Protein AF-A0A2E3HY49-F1 (afdb_monomer)

Secondary structure (DSSP, 8-state):
-HHHHHTT-SEEEEETTHHHHHHHHHT--S-HHHHHHHHHHHHT-SEEEEEETTTEEEEE-SS-EEEEE------PPPTTSGGGSTT--

Nearest PDB structures (foldseek):
  2qhp-assembly1_A  TM=9.143E-01  e=1.177E-05  Bacteroides thetaiotaomicron VPI-5482
  1vm7-assembly1_B  TM=8.339E-01  e=4.960E-03  Thermotoga maritima MSB8
  6a8c-assembly1_B  TM=6.503E-01  e=1.639E-02  Leishmania donovani BPK282A1
  4xck-assembly1_A  TM=7.625E-01  e=7.550E-02  Vibrio cholerae O395
  3ry7-assembly1_A-2  TM=6.335E-01  e=3.637E-02  Staphylococcus aureus subsp. aureus COL

Mean predicted aligned error: 8.76 Å

Foldseek 3Di:
DVVVVLLPEQEEEDEPVVQVVVCVVVVHDDDSVRSVLCSCVVNVHQWYWYDHPQFWIWIDGPPDIDIGGHDDDDDPDPPVPVPPPPPPD

Radius of gyration: 19.31 Å; Cα contacts (8 Å, |Δi|>4): 98; chains: 1; bounding box: 55×26×47 Å

pLDDT: mean 86.76, std 14.9, range [43.78, 97.81]

Sequence (89 aa):
MIQKSLKFANVLKLSDEELPVLALVFKLSGSNMTIIKILIKQYDLHLIALTQGKQDAILISNNQVSECQGVQVEVGLPAQEIHSQKQRL

Structure (mmCIF, N/CA/C/O backbone):
data_AF-A0A2E3HY49-F1
#
_entry.id   AF-A0A2E3HY49-F1
#
loop_
_atom_site.group_PDB
_atom_site.id
_atom_site.type_symbol
_atom_site.label_atom_id
_atom_site.label_alt_id
_atom_site.label_comp_id
_atom_site.label_asym_id
_atom_site.label_entity_id
_atom_site.label_seq_id
_atom_site.pdbx_PDB_ins_code
_atom_site.Cartn_x
_atom_site.Cartn_y
_atom_site.Cartn_z
_atom_site.occupancy
_atom_site.B_iso_or_equiv
_atom_site.auth_seq_id
_atom_site.auth_comp_id
_atom_site.auth_asym_id
_atom_site.auth_atom_id
_atom_site.pdbx_PDB_model_num
ATOM 1 N N . MET A 1 1 ? -9.388 13.146 -10.929 1.00 71.12 1 MET A N 1
ATOM 2 C CA . MET A 1 1 ? -8.384 13.111 -9.842 1.00 71.12 1 MET A CA 1
ATOM 3 C C . MET A 1 1 ? -8.348 11.723 -9.218 1.00 71.12 1 MET A C 1
ATOM 5 O O . MET A 1 1 ? -9.325 10.994 -9.368 1.00 71.12 1 MET A O 1
ATOM 9 N N . ILE A 1 2 ? -7.238 11.363 -8.565 1.00 89.56 2 ILE A N 1
ATOM 10 C CA . ILE A 1 2 ? -6.875 10.001 -8.119 1.00 89.56 2 ILE A CA 1
ATOM 11 C C . ILE A 1 2 ?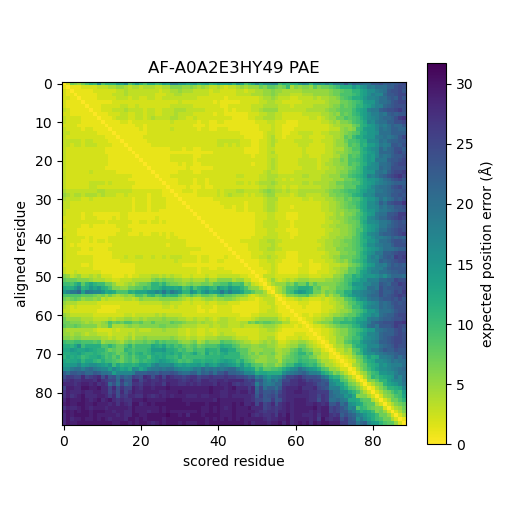 -7.998 9.226 -7.409 1.00 89.56 2 ILE A C 1
ATOM 13 O O . ILE A 1 2 ? -8.173 8.042 -7.665 1.00 89.56 2 ILE A O 1
ATOM 17 N N . GLN A 1 3 ? -8.846 9.900 -6.623 1.00 93.12 3 GLN A N 1
ATOM 18 C CA . GLN A 1 3 ? -10.013 9.290 -5.971 1.00 93.12 3 GLN A CA 1
ATOM 19 C C . GLN A 1 3 ? -10.955 8.583 -6.947 1.00 93.12 3 GLN A C 1
ATOM 21 O O . GLN A 1 3 ? -11.496 7.533 -6.624 1.00 93.12 3 GLN A O 1
ATOM 26 N N . LYS A 1 4 ? -11.189 9.172 -8.127 1.00 94.44 4 LYS A N 1
ATOM 27 C CA . LYS A 1 4 ? -12.073 8.582 -9.135 1.00 94.44 4 LYS A CA 1
ATOM 28 C C . LYS A 1 4 ? -11.446 7.319 -9.711 1.00 94.44 4 LYS A C 1
ATOM 30 O O . LYS A 1 4 ? -12.153 6.339 -9.864 1.00 94.44 4 LYS A O 1
ATOM 35 N N . SER A 1 5 ? -10.141 7.338 -9.976 1.00 94.75 5 SER A N 1
ATOM 36 C CA . SER A 1 5 ? -9.417 6.163 -10.463 1.00 94.75 5 SER A CA 1
ATOM 37 C C . SER A 1 5 ? -9.430 5.034 -9.433 1.00 94.75 5 SER A C 1
ATOM 39 O O . SER A 1 5 ? -9.733 3.904 -9.789 1.00 94.75 5 SER A O 1
ATOM 41 N N . LEU A 1 6 ? -9.200 5.345 -8.152 1.00 95.75 6 LEU A N 1
ATOM 42 C CA . LEU A 1 6 ? -9.205 4.348 -7.077 1.00 95.75 6 LEU A CA 1
ATOM 43 C C . LEU A 1 6 ? -10.566 3.669 -6.889 1.00 95.75 6 LEU A C 1
ATOM 45 O O . LEU A 1 6 ? -10.597 2.488 -6.585 1.00 95.75 6 LEU A O 1
ATOM 49 N N . LYS A 1 7 ? -11.683 4.368 -7.132 1.00 95.44 7 LYS A N 1
ATOM 50 C CA . LYS A 1 7 ? -13.031 3.767 -7.077 1.00 95.44 7 LYS A CA 1
ATOM 51 C C . LYS A 1 7 ? -13.284 2.688 -8.135 1.00 95.44 7 LYS A C 1
ATOM 53 O O . LYS A 1 7 ? -14.236 1.933 -7.986 1.00 95.44 7 LYS A O 1
ATOM 58 N N . PHE A 1 8 ? -12.510 2.669 -9.218 1.00 96.06 8 PHE A N 1
ATOM 59 C CA . PHE A 1 8 ? -12.643 1.684 -10.297 1.00 96.06 8 PHE A CA 1
ATOM 60 C C . PHE A 1 8 ? -11.456 0.720 -10.359 1.00 96.06 8 PHE A C 1
ATOM 62 O O . PHE A 1 8 ? -11.425 -0.151 -11.223 1.00 96.06 8 PHE A O 1
ATOM 69 N N . ALA A 1 9 ? -10.459 0.897 -9.494 1.00 97.19 9 ALA A N 1
ATOM 70 C CA . ALA A 1 9 ? -9.288 0.044 -9.463 1.00 97.19 9 ALA A CA 1
ATOM 71 C C . ALA A 1 9 ? -9.565 -1.190 -8.601 1.00 97.19 9 ALA A C 1
ATOM 73 O O . ALA A 1 9 ? -10.215 -1.100 -7.570 1.00 97.19 9 ALA A O 1
ATOM 74 N N . ASN A 1 10 ? -9.002 -2.330 -8.992 1.00 97.44 10 ASN A N 1
ATOM 75 C CA . ASN A 1 10 ? -8.929 -3.521 -8.140 1.00 97.44 10 ASN A CA 1
ATOM 76 C C . ASN A 1 10 ? -7.543 -3.663 -7.499 1.00 97.44 10 ASN A C 1
ATOM 78 O O . ASN A 1 10 ? -7.385 -4.356 -6.498 1.00 97.44 1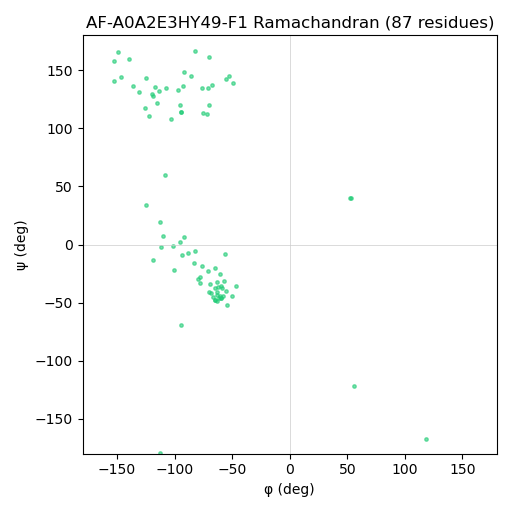0 ASN A O 1
ATOM 82 N N . VAL A 1 11 ? -6.527 -3.034 -8.096 1.00 97.12 11 VAL A N 1
ATOM 83 C CA . VAL A 1 11 ? -5.129 -3.110 -7.670 1.00 97.12 11 VAL A CA 1
ATOM 84 C C . VAL A 1 11 ? -4.523 -1.714 -7.699 1.00 97.12 11 VAL A C 1
ATOM 86 O O . VAL A 1 11 ? -4.710 -0.978 -8.669 1.00 97.12 11 VAL A O 1
ATOM 89 N N . LEU A 1 12 ? -3.767 -1.362 -6.660 1.00 97.25 12 LEU A N 1
ATOM 90 C CA . LEU A 1 12 ? -2.974 -0.135 -6.608 1.00 97.25 12 LEU A CA 1
ATOM 91 C C . LEU A 1 12 ? -1.492 -0.484 -6.452 1.00 97.25 12 LEU A C 1
ATOM 93 O O . LEU A 1 12 ? -1.113 -1.206 -5.538 1.00 97.25 12 LEU A O 1
ATOM 97 N N . LYS A 1 13 ? -0.641 0.060 -7.319 1.00 96.12 13 LYS A N 1
ATOM 98 C CA . LYS A 1 13 ? 0.814 0.040 -7.144 1.00 96.12 13 LYS A CA 1
ATOM 99 C C . LYS A 1 13 ? 1.272 1.442 -6.770 1.00 96.12 13 LYS A C 1
ATOM 101 O O . LYS A 1 13 ? 0.833 2.396 -7.408 1.00 96.12 13 LYS A O 1
ATOM 106 N N . LEU A 1 14 ? 2.144 1.541 -5.777 1.00 95.94 14 LEU A N 1
ATOM 107 C CA . LEU A 1 14 ? 2.757 2.797 -5.363 1.00 95.94 14 LEU A CA 1
ATOM 108 C C . LEU A 1 14 ? 4.126 2.568 -4.722 1.00 95.94 14 LEU A C 1
ATOM 110 O O . LEU A 1 14 ? 4.404 1.474 -4.223 1.00 95.94 14 LEU A O 1
ATOM 114 N N . SER A 1 15 ? 4.963 3.597 -4.711 1.00 95.69 15 SER A N 1
ATOM 115 C CA . SER A 1 15 ? 6.213 3.593 -3.955 1.00 95.69 15 SER A CA 1
ATOM 116 C C . SER A 1 15 ? 6.020 3.952 -2.478 1.00 95.69 15 SER A C 1
ATOM 118 O O . SER A 1 15 ? 4.979 4.460 -2.047 1.00 95.69 15 SER A O 1
ATOM 120 N N . ASP A 1 16 ? 7.056 3.693 -1.692 1.00 93.31 16 ASP A N 1
ATOM 121 C CA . ASP A 1 16 ? 7.229 4.184 -0.326 1.00 93.31 16 ASP A CA 1
ATOM 122 C C . ASP A 1 16 ? 7.269 5.719 -0.231 1.00 93.31 16 ASP A C 1
ATOM 124 O O . ASP A 1 16 ? 6.859 6.272 0.787 1.00 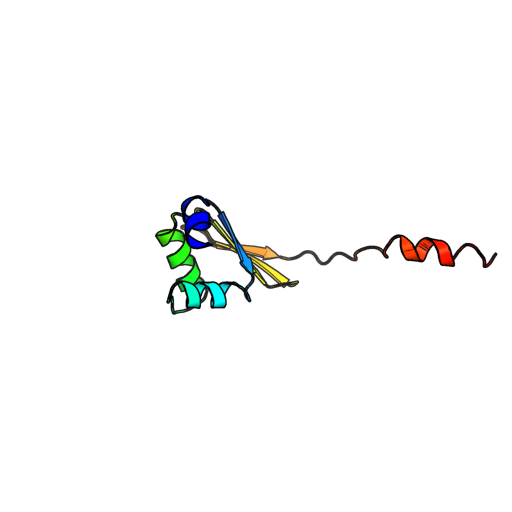93.31 16 ASP A O 1
ATOM 128 N N . GLU A 1 17 ? 7.662 6.411 -1.300 1.00 94.69 17 GLU A N 1
ATOM 129 C CA . GLU A 1 17 ? 7.606 7.876 -1.412 1.00 94.69 17 GLU A CA 1
ATOM 130 C C . GLU A 1 17 ? 6.187 8.398 -1.724 1.00 94.69 17 GLU A C 1
ATOM 132 O O . GLU A 1 17 ? 5.790 9.467 -1.257 1.00 94.69 17 GLU A O 1
ATOM 137 N N . GLU A 1 18 ? 5.387 7.642 -2.483 1.00 95.94 18 GLU A N 1
ATOM 138 C CA . GLU A 1 18 ? 4.014 8.016 -2.861 1.00 95.94 18 GLU A CA 1
ATOM 139 C C . GLU A 1 18 ? 2.994 7.761 -1.738 1.00 95.94 18 GLU A C 1
ATOM 141 O O . GLU A 1 18 ? 1.990 8.474 -1.624 1.00 95.94 18 GLU A O 1
ATOM 146 N N . LEU A 1 19 ? 3.235 6.763 -0.883 1.00 96.25 19 LEU A N 1
ATOM 147 C CA . LEU A 1 19 ? 2.332 6.404 0.214 1.00 96.25 19 LEU A CA 1
ATOM 148 C C . LEU A 1 19 ? 2.095 7.564 1.212 1.00 96.25 19 LEU A C 1
ATOM 150 O O . LEU A 1 19 ? 0.927 7.831 1.515 1.00 96.25 19 LEU A O 1
ATOM 154 N N . PRO A 1 20 ? 3.118 8.308 1.685 1.00 96.00 20 PRO A N 1
ATOM 155 C CA . PRO A 1 20 ? 2.924 9.503 2.509 1.00 96.00 20 PRO A CA 1
ATOM 156 C C . PRO A 1 20 ? 2.098 10.599 1.825 1.00 96.00 20 PRO A C 1
ATOM 158 O O . PRO A 1 20 ? 1.293 11.267 2.477 1.00 96.00 20 PRO A O 1
ATOM 161 N N . VAL A 1 21 ? 2.245 10.770 0.507 1.00 95.94 21 VAL A N 1
ATOM 162 C CA . VAL A 1 21 ? 1.468 11.756 -0.261 1.00 95.94 21 VAL A CA 1
ATOM 163 C C . VAL A 1 21 ? -0.009 11.365 -0.284 1.00 95.94 21 VAL A C 1
ATOM 165 O O . VAL A 1 21 ? -0.878 12.198 -0.019 1.00 95.94 21 VAL A O 1
ATOM 168 N N . LEU A 1 22 ? -0.314 10.088 -0.531 1.00 95.19 22 LEU A N 1
ATOM 169 C CA . LEU A 1 22 ? -1.684 9.569 -0.465 1.00 95.19 22 LEU A CA 1
ATOM 170 C C . LEU A 1 22 ? -2.264 9.684 0.947 1.00 95.19 22 LEU A C 1
ATOM 172 O O . LEU A 1 22 ? -3.421 10.081 1.095 1.00 95.19 22 LEU A O 1
ATOM 176 N N . ALA A 1 23 ? -1.467 9.404 1.979 1.00 97.00 23 ALA A N 1
ATOM 177 C CA . ALA A 1 23 ? -1.886 9.566 3.366 1.00 97.00 23 ALA A CA 1
ATOM 178 C C . ALA A 1 23 ? -2.310 11.013 3.655 1.00 97.00 23 ALA A C 1
ATOM 180 O O . ALA A 1 23 ? -3.385 11.233 4.211 1.00 97.00 23 ALA A O 1
ATOM 181 N N . LEU A 1 24 ?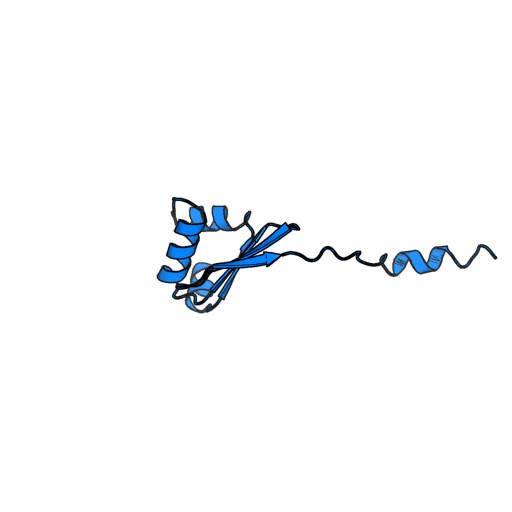 -1.538 12.001 3.190 1.00 96.38 24 LEU A N 1
ATOM 182 C CA . LEU A 1 24 ? -1.888 13.415 3.315 1.00 96.38 24 LEU A CA 1
ATOM 183 C C . LEU A 1 24 ? -3.178 13.762 2.553 1.00 96.38 24 LEU A C 1
ATOM 185 O O . LEU A 1 24 ? -4.080 14.380 3.120 1.00 96.38 24 LEU A O 1
ATOM 189 N N . VAL A 1 25 ? -3.293 13.339 1.289 1.00 94.56 25 VAL A N 1
ATOM 190 C CA . VAL A 1 25 ? -4.467 13.609 0.434 1.00 94.56 25 VAL A CA 1
ATOM 191 C C . VAL A 1 25 ? -5.753 13.054 1.050 1.00 94.56 25 VAL A C 1
ATOM 193 O O . VAL A 1 25 ? -6.807 13.687 0.967 1.00 94.56 25 VAL A O 1
ATOM 196 N N . PHE A 1 26 ? -5.669 11.889 1.690 1.00 95.38 26 PHE A N 1
ATOM 197 C CA . PHE A 1 26 ? -6.804 11.221 2.324 1.00 95.38 26 PHE A CA 1
ATOM 198 C C . PHE A 1 26 ? -6.946 11.499 3.818 1.00 95.38 26 PHE A C 1
ATOM 200 O O . PHE A 1 26 ? -7.881 10.989 4.432 1.00 95.38 26 PHE A O 1
ATOM 207 N N . LYS A 1 27 ? -6.071 12.334 4.393 1.00 96.75 27 LYS A N 1
ATOM 208 C CA . LYS A 1 27 ? -6.024 12.639 5.831 1.00 96.75 27 LYS A CA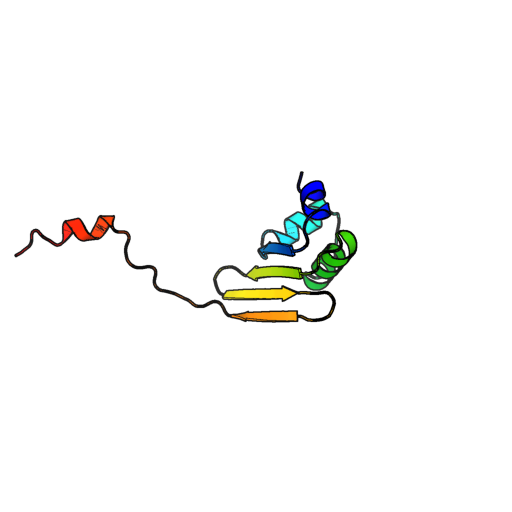 1
ATOM 209 C C . LYS A 1 27 ? -5.941 11.372 6.697 1.00 96.75 27 LYS A C 1
ATOM 211 O O . LYS A 1 27 ? -6.590 11.276 7.735 1.00 96.75 27 LYS A O 1
ATOM 216 N N . LEU A 1 28 ? -5.156 10.395 6.248 1.00 97.12 28 LEU A N 1
ATOM 217 C CA . LEU A 1 28 ? -4.893 9.142 6.949 1.00 97.12 28 LEU A CA 1
ATOM 218 C C . LEU A 1 28 ? -3.649 9.275 7.827 1.00 97.12 28 LEU A C 1
ATOM 220 O O . LEU A 1 28 ? -2.707 9.992 7.493 1.00 97.12 28 LEU A O 1
ATOM 224 N N . SER A 1 29 ? -3.635 8.552 8.941 1.00 95.31 29 SER A N 1
ATOM 225 C CA . SER A 1 29 ? -2.521 8.524 9.886 1.00 95.31 29 SER A CA 1
ATOM 226 C C . SER A 1 29 ? -2.270 7.106 10.401 1.00 95.31 29 SER A C 1
ATOM 228 O O . SER A 1 29 ? -3.137 6.232 10.327 1.00 95.31 29 SER A O 1
ATOM 230 N N . GLY A 1 30 ? -1.060 6.874 10.911 1.00 96.56 30 GLY A N 1
ATOM 231 C CA . GLY A 1 30 ? -0.613 5.577 11.416 1.00 96.56 30 GLY A CA 1
ATOM 232 C C . GLY A 1 30 ? 0.579 5.025 10.638 1.00 96.56 30 GLY A C 1
ATOM 233 O O . GLY A 1 30 ? 1.226 5.740 9.879 1.00 96.56 30 GLY A O 1
ATOM 234 N N . SER A 1 31 ? 0.881 3.742 10.849 1.00 95.94 31 SER A N 1
ATOM 235 C CA . SER A 1 31 ? 1.949 3.053 10.118 1.00 95.94 31 SER A CA 1
ATOM 236 C C . SER A 1 31 ? 1.571 2.826 8.651 1.00 95.94 31 SER A C 1
ATOM 238 O O . SER A 1 31 ? 0.387 2.798 8.303 1.00 95.94 31 SER A O 1
ATOM 240 N N . ASN A 1 32 ? 2.567 2.570 7.798 1.00 94.44 32 ASN A N 1
ATOM 241 C CA . ASN A 1 32 ? 2.353 2.233 6.385 1.00 94.44 32 ASN A CA 1
ATOM 242 C C . ASN A 1 32 ? 1.325 1.107 6.214 1.00 94.44 32 ASN A C 1
ATOM 244 O O . ASN A 1 32 ? 0.405 1.213 5.408 1.00 94.44 32 ASN A O 1
ATOM 248 N N . MET A 1 33 ? 1.426 0.059 7.036 1.00 94.38 33 MET A N 1
ATOM 249 C CA . MET A 1 33 ? 0.495 -1.067 7.005 1.00 94.38 33 MET A CA 1
ATOM 250 C C . MET A 1 33 ? -0.933 -0.663 7.395 1.00 94.38 33 MET A C 1
ATOM 252 O O . MET A 1 33 ? -1.896 -1.155 6.809 1.00 94.38 33 MET A O 1
ATOM 256 N N . THR A 1 34 ? -1.089 0.248 8.360 1.00 96.44 34 THR A N 1
ATOM 257 C CA . THR A 1 34 ? -2.402 0.792 8.732 1.00 96.44 34 THR A CA 1
ATOM 258 C C . THR A 1 34 ? -3.009 1.583 7.580 1.00 96.44 34 THR A C 1
ATOM 260 O O . THR A 1 34 ? -4.157 1.338 7.215 1.00 96.44 34 THR A O 1
ATOM 263 N N . ILE A 1 35 ? -2.236 2.477 6.961 1.00 97.56 35 ILE A N 1
ATOM 264 C CA . ILE A 1 35 ? -2.694 3.299 5.833 1.00 97.56 35 ILE A CA 1
ATOM 265 C C . ILE A 1 35 ? -3.098 2.409 4.651 1.00 97.56 35 ILE A C 1
ATOM 267 O O . ILE A 1 35 ? -4.185 2.572 4.103 1.00 97.56 35 ILE A O 1
ATOM 271 N N . ILE A 1 36 ? -2.278 1.414 4.306 1.00 97.06 36 ILE A N 1
ATOM 272 C CA . ILE A 1 36 ? -2.558 0.454 3.228 1.00 97.06 36 ILE A CA 1
ATOM 273 C C . ILE A 1 36 ? -3.847 -0.324 3.497 1.00 97.06 36 ILE A C 1
ATOM 275 O O . ILE A 1 36 ? -4.697 -0.421 2.614 1.00 97.06 36 ILE A O 1
ATOM 279 N N . LYS A 1 37 ? -4.045 -0.826 4.723 1.00 95.94 37 LYS A N 1
ATOM 280 C CA . LYS A 1 37 ? -5.282 -1.528 5.100 1.00 95.94 37 LYS A CA 1
ATOM 281 C C . LYS A 1 37 ? -6.514 -0.628 5.016 1.00 95.94 37 LYS A C 1
ATOM 283 O O . LYS A 1 37 ? -7.579 -1.105 4.628 1.00 95.94 37 LYS A O 1
ATOM 288 N N . ILE A 1 38 ? -6.386 0.654 5.364 1.00 97.00 38 ILE A N 1
ATOM 289 C CA . ILE A 1 38 ? -7.475 1.623 5.201 1.00 97.00 38 ILE A CA 1
ATOM 290 C C . ILE A 1 38 ? -7.785 1.822 3.717 1.00 97.00 38 ILE A C 1
ATO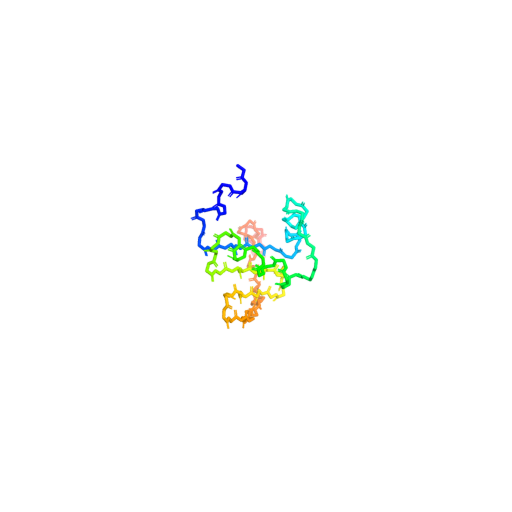M 292 O O . ILE A 1 38 ? -8.948 1.730 3.340 1.00 97.00 38 ILE A O 1
ATOM 296 N N . LEU A 1 39 ? -6.773 2.030 2.870 1.00 96.88 39 LEU A N 1
ATOM 297 C CA . LEU A 1 39 ? -6.958 2.216 1.426 1.00 96.88 39 LEU A CA 1
ATOM 298 C C . LEU A 1 39 ? -7.610 0.996 0.765 1.00 96.88 39 LEU A C 1
ATOM 300 O O . LEU A 1 39 ? -8.551 1.167 -0.008 1.00 96.88 39 LEU A O 1
ATOM 304 N N . ILE A 1 40 ? -7.158 -0.212 1.117 1.00 97.06 40 ILE A N 1
ATOM 305 C CA . ILE A 1 40 ? -7.747 -1.479 0.664 1.00 97.06 40 ILE A CA 1
ATOM 306 C C . ILE A 1 40 ? -9.241 -1.522 0.977 1.00 97.06 40 ILE A C 1
ATOM 308 O O . ILE A 1 40 ? -10.051 -1.730 0.081 1.00 97.06 40 ILE A O 1
ATOM 312 N N . LYS A 1 41 ? -9.619 -1.255 2.230 1.00 96.44 41 LYS A N 1
ATOM 313 C CA . LYS A 1 41 ? -11.026 -1.297 2.646 1.00 96.44 41 LYS A CA 1
ATOM 314 C C . LYS A 1 41 ? -11.860 -0.162 2.057 1.00 96.44 41 LYS A C 1
ATOM 316 O O . LYS A 1 41 ? -13.003 -0.379 1.680 1.00 96.44 41 LYS A O 1
ATOM 321 N N . GLN A 1 42 ? -11.315 1.050 2.004 1.00 95.81 42 GLN A N 1
ATOM 322 C CA . GLN A 1 42 ? -12.041 2.246 1.576 1.00 95.81 42 GLN A CA 1
ATOM 323 C C . GLN A 1 42 ? -12.376 2.225 0.082 1.00 95.81 42 GLN A C 1
ATOM 325 O O . GLN A 1 42 ? -13.411 2.759 -0.317 1.00 95.81 42 GLN A O 1
ATOM 330 N N . TYR A 1 43 ? -11.495 1.648 -0.733 1.00 96.50 43 TYR A N 1
ATOM 331 C CA . TYR A 1 43 ? -11.639 1.598 -2.188 1.00 96.50 43 TYR A CA 1
ATOM 332 C C . TYR A 1 43 ? -11.941 0.198 -2.724 1.00 96.50 43 TYR A C 1
ATOM 334 O O . TYR A 1 43 ? -11.952 0.025 -3.935 1.00 96.50 43 TYR A O 1
ATOM 342 N N . ASP A 1 44 ? -12.195 -0.769 -1.838 1.00 96.81 44 ASP A N 1
ATOM 343 C CA . ASP A 1 44 ? -12.432 -2.175 -2.186 1.00 96.81 44 ASP A CA 1
ATOM 344 C C . ASP A 1 44 ? -11.324 -2.762 -3.085 1.00 96.81 44 ASP A C 1
ATOM 346 O O . ASP A 1 44 ? -11.560 -3.494 -4.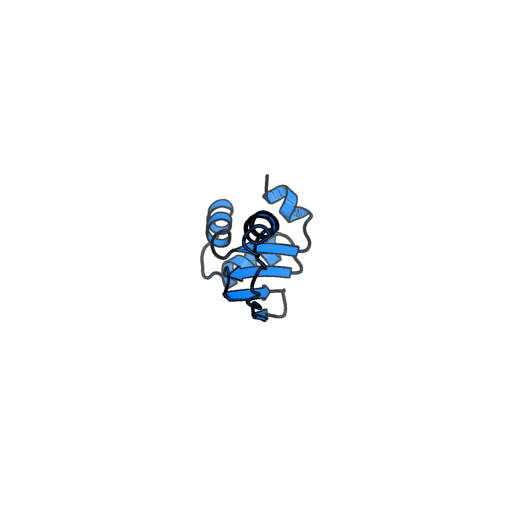045 1.00 96.81 44 ASP A O 1
ATOM 350 N N . LEU A 1 45 ? -10.070 -2.399 -2.793 1.00 97.69 45 LEU A N 1
ATOM 351 C CA . LEU A 1 45 ? -8.922 -2.902 -3.542 1.00 97.69 45 LEU A CA 1
ATOM 352 C C . LEU A 1 45 ? -8.644 -4.340 -3.115 1.00 97.69 45 LEU A C 1
ATOM 354 O O . LEU A 1 45 ? -8.564 -4.657 -1.932 1.00 97.69 45 LEU A O 1
ATOM 358 N N . HIS A 1 46 ? -8.405 -5.216 -4.077 1.00 97.38 46 HIS A N 1
ATOM 359 C CA . HIS A 1 46 ? -8.024 -6.596 -3.803 1.00 97.38 46 HIS A CA 1
ATOM 360 C C . HIS A 1 46 ? -6.545 -6.705 -3.407 1.00 97.38 46 HIS A C 1
ATOM 362 O O . HIS A 1 46 ? -6.162 -7.624 -2.679 1.00 97.38 46 HIS A O 1
ATOM 368 N N . LEU A 1 47 ? -5.710 -5.779 -3.894 1.00 97.50 47 LEU A N 1
ATOM 369 C CA . LEU A 1 47 ? -4.263 -5.822 -3.718 1.00 97.50 47 LEU A CA 1
ATOM 370 C C . LEU A 1 47 ? -3.633 -4.424 -3.756 1.00 97.50 47 LEU A C 1
ATOM 372 O O . LEU A 1 47 ? -3.978 -3.594 -4.600 1.00 97.50 47 LEU A O 1
ATOM 376 N N . ILE A 1 48 ? -2.641 -4.204 -2.898 1.00 97.81 48 ILE A N 1
ATOM 377 C CA . ILE A 1 48 ? -1.700 -3.091 -3.003 1.00 97.81 48 ILE A CA 1
ATOM 378 C C . ILE A 1 48 ? -0.275 -3.630 -3.153 1.00 97.81 48 ILE A C 1
ATOM 380 O O . ILE A 1 48 ? 0.158 -4.461 -2.360 1.00 97.81 48 ILE A O 1
ATOM 384 N N . ALA A 1 49 ? 0.451 -3.143 -4.158 1.00 96.44 49 ALA A N 1
ATOM 385 C CA . ALA A 1 49 ? 1.873 -3.401 -4.355 1.00 96.44 49 ALA A CA 1
ATOM 386 C C . ALA A 1 49 ? 2.687 -2.171 -3.929 1.00 96.44 49 ALA A C 1
ATOM 388 O O . ALA A 1 49 ? 2.673 -1.153 -4.622 1.00 96.44 49 ALA A O 1
ATOM 389 N N . LEU A 1 50 ? 3.384 -2.271 -2.798 1.00 95.94 50 LEU A N 1
ATOM 390 C CA . LEU A 1 50 ? 4.268 -1.232 -2.275 1.00 95.94 50 LEU A CA 1
ATOM 391 C C . LEU A 1 50 ? 5.706 -1.498 -2.728 1.00 95.94 50 LEU A C 1
ATOM 393 O O . LEU A 1 50 ? 6.300 -2.482 -2.300 1.00 95.94 50 LEU A O 1
ATOM 397 N N . THR A 1 51 ? 6.278 -0.639 -3.567 1.00 93.44 51 THR A N 1
ATOM 398 C CA . THR A 1 51 ? 7.674 -0.773 -4.020 1.00 93.44 51 THR A CA 1
ATOM 399 C C . THR A 1 51 ? 8.615 0.102 -3.199 1.00 93.44 51 THR A C 1
ATOM 401 O O . THR A 1 51 ? 8.348 1.287 -3.038 1.00 93.44 51 THR A O 1
ATOM 404 N N . GLN A 1 52 ? 9.737 -0.457 -2.752 1.00 89.12 52 GLN A N 1
ATOM 405 C CA . GLN A 1 52 ? 10.789 0.212 -1.977 1.00 89.12 52 GLN A CA 1
ATOM 406 C C . GLN A 1 52 ? 12.031 0.414 -2.863 1.00 89.12 52 GLN A C 1
ATOM 408 O O . GLN A 1 52 ? 13.107 -0.147 -2.641 1.00 89.12 52 GLN A O 1
ATOM 413 N N . GLY A 1 53 ? 11.846 1.147 -3.963 1.00 81.19 53 GLY A N 1
ATOM 414 C CA . GLY A 1 53 ? 12.902 1.445 -4.931 1.00 81.19 53 GLY A CA 1
ATOM 415 C C . GLY A 1 53 ? 13.603 0.205 -5.506 1.00 81.19 53 GLY A C 1
ATOM 416 O O . GLY A 1 53 ? 12.978 -0.641 -6.143 1.00 81.19 53 GLY A O 1
ATOM 417 N N . LYS A 1 54 ? 14.930 0.136 -5.328 1.00 72.44 54 LYS A N 1
ATOM 418 C CA . LYS A 1 54 ? 15.801 -0.933 -5.864 1.00 72.44 54 LYS A CA 1
ATOM 419 C C . LYS A 1 54 ? 15.826 -2.206 -5.013 1.00 72.44 54 LYS A C 1
ATOM 421 O O . LYS A 1 54 ? 16.516 -3.148 -5.392 1.00 72.44 54 LYS A O 1
ATOM 426 N N . GLN A 1 55 ? 15.185 -2.189 -3.849 1.00 70.88 55 GLN A N 1
ATOM 427 C CA . GLN A 1 55 ? 15.355 -3.228 -2.842 1.00 70.88 55 GLN A CA 1
ATOM 428 C C . GLN A 1 55 ? 14.265 -4.280 -2.999 1.00 70.88 55 GLN A C 1
ATOM 430 O O . GLN A 1 55 ? 14.554 -5.365 -3.492 1.00 70.88 55 GLN A O 1
ATOM 435 N N . ASP A 1 56 ? 13.012 -3.935 -2.696 1.00 84.69 56 ASP A N 1
ATOM 436 C CA . ASP A 1 56 ? 11.944 -4.929 -2.574 1.00 84.69 56 ASP A CA 1
ATOM 437 C C . ASP A 1 56 ? 10.570 -4.378 -2.971 1.00 84.69 56 ASP A C 1
ATOM 439 O O . ASP A 1 56 ? 10.346 -3.168 -3.063 1.00 84.69 56 ASP A O 1
ATOM 443 N N . ALA A 1 57 ? 9.613 -5.281 -3.163 1.00 89.69 57 ALA A N 1
ATOM 444 C CA . ALA A 1 57 ? 8.198 -4.959 -3.226 1.00 89.69 57 ALA A CA 1
ATOM 445 C C . ALA A 1 57 ? 7.413 -5.790 -2.207 1.00 89.69 57 ALA A C 1
ATOM 447 O O . ALA A 1 57 ? 7.702 -6.963 -1.991 1.00 89.69 57 ALA A O 1
ATOM 448 N N . ILE A 1 58 ? 6.390 -5.195 -1.603 1.00 94.00 58 ILE A N 1
ATOM 449 C CA . ILE A 1 58 ? 5.476 -5.881 -0.691 1.00 94.00 58 ILE A CA 1
ATOM 450 C C . ILE A 1 58 ? 4.086 -5.889 -1.321 1.00 94.00 58 ILE A C 1
ATOM 452 O O . ILE A 1 58 ? 3.512 -4.840 -1.618 1.00 94.00 58 ILE A O 1
ATOM 456 N N . LEU A 1 59 ? 3.541 -7.083 -1.519 1.00 95.62 59 LEU A N 1
ATOM 457 C CA . LEU A 1 59 ? 2.188 -7.332 -1.994 1.00 95.62 59 LEU A CA 1
ATOM 458 C C . LEU A 1 59 ? 1.268 -7.551 -0.794 1.00 95.62 59 LEU A C 1
ATOM 460 O O . LEU A 1 59 ? 1.479 -8.460 0.008 1.00 95.62 59 LEU A O 1
ATOM 464 N N . ILE A 1 60 ? 0.250 -6.708 -0.656 1.00 96.88 60 ILE A N 1
ATOM 465 C CA . ILE A 1 60 ? -0.627 -6.676 0.515 1.00 96.88 60 ILE A CA 1
ATOM 466 C C . ILE A 1 60 ? -2.068 -6.816 0.042 1.00 96.88 60 ILE A C 1
ATOM 468 O O . ILE A 1 60 ? -2.580 -5.972 -0.691 1.00 96.88 60 ILE A O 1
ATOM 472 N N . SER A 1 61 ? -2.720 -7.888 0.473 1.00 95.19 61 SER A N 1
ATOM 473 C CA . SER A 1 61 ? -4.149 -8.141 0.275 1.00 95.19 61 SER A CA 1
ATOM 474 C C . SER A 1 61 ? -4.882 -8.091 1.618 1.00 95.19 61 SER A C 1
ATOM 476 O O . SER A 1 61 ? -4.271 -7.895 2.671 1.00 95.19 61 SER A O 1
ATOM 478 N N . ASN A 1 62 ? -6.196 -8.321 1.608 1.00 89.31 62 ASN A N 1
ATOM 479 C CA . ASN A 1 62 ? -6.981 -8.428 2.841 1.00 89.31 62 ASN A CA 1
ATOM 480 C C . ASN A 1 62 ? -6.480 -9.526 3.798 1.00 89.31 62 ASN A C 1
ATOM 482 O O . ASN A 1 62 ? -6.583 -9.363 5.014 1.00 89.31 62 ASN A O 1
ATOM 486 N N . ASN A 1 63 ? -5.922 -10.618 3.262 1.00 90.38 63 ASN A N 1
ATOM 487 C CA . ASN A 1 63 ? -5.663 -11.839 4.034 1.00 90.38 63 ASN A CA 1
ATOM 488 C C . ASN A 1 63 ? -4.179 -12.217 4.107 1.00 90.38 63 ASN A C 1
ATOM 490 O O . ASN A 1 63 ? -3.809 -13.079 4.900 1.00 90.38 63 ASN A O 1
ATOM 494 N N . GLN A 1 64 ? -3.334 -11.610 3.275 1.00 93.81 64 GLN A N 1
ATOM 495 C CA . GLN A 1 64 ? -1.940 -12.009 3.135 1.00 93.81 64 GLN A CA 1
ATOM 496 C C . GLN A 1 64 ? -1.044 -10.812 2.833 1.00 93.81 64 GLN A C 1
ATOM 498 O O . GLN A 1 64 ? -1.423 -9.906 2.088 1.00 93.81 64 GLN A O 1
ATOM 503 N N . VAL A 1 65 ? 0.165 -10.869 3.387 1.00 95.12 65 VAL A N 1
ATOM 504 C CA . VAL A 1 65 ? 1.307 -10.041 3.007 1.00 95.12 65 VAL A CA 1
ATOM 505 C C . VAL A 1 65 ? 2.348 -10.969 2.389 1.00 95.12 65 VAL A C 1
ATOM 507 O O . VAL A 1 65 ? 2.624 -12.035 2.939 1.00 95.12 65 VAL A O 1
ATOM 510 N N . SER A 1 66 ? 2.890 -10.591 1.238 1.00 93.69 66 SER A N 1
ATOM 511 C CA . SER A 1 66 ? 3.949 -11.319 0.548 1.00 93.69 66 SER A CA 1
ATOM 512 C C . SER A 1 66 ? 5.056 -10.351 0.162 1.00 93.69 66 SER A C 1
ATOM 514 O O . SER A 1 66 ? 4.798 -9.287 -0.394 1.00 93.69 66 SER A O 1
ATOM 516 N N . GLU A 1 67 ? 6.289 -10.725 0.470 1.00 91.44 67 GLU A N 1
ATOM 517 C CA . GLU A 1 67 ? 7.478 -9.980 0.074 1.00 91.44 67 GLU A CA 1
ATOM 518 C C . GLU A 1 67 ? 8.002 -10.538 -1.251 1.00 91.44 67 GLU A C 1
ATOM 520 O O . GLU A 1 67 ? 8.041 -11.750 -1.470 1.00 91.44 67 GLU A O 1
ATOM 525 N N . CYS A 1 68 ? 8.369 -9.643 -2.158 1.00 84.94 68 CYS A N 1
ATOM 526 C CA . CYS A 1 68 ? 8.952 -9.945 -3.453 1.00 84.94 68 CYS A CA 1
ATOM 527 C C . CYS A 1 68 ? 10.305 -9.248 -3.533 1.00 84.94 68 CYS A C 1
ATOM 529 O O . CYS A 1 68 ? 10.369 -8.019 -3.612 1.00 84.94 68 CYS A O 1
ATOM 531 N N . GLN A 1 69 ? 11.372 -10.043 -3.522 1.00 81.81 69 GLN A N 1
ATOM 532 C CA . GLN A 1 69 ? 12.729 -9.522 -3.609 1.00 81.81 69 GLN A CA 1
ATOM 533 C C . GLN A 1 69 ? 13.013 -8.979 -5.006 1.00 81.81 69 GLN A C 1
ATOM 535 O O . GLN A 1 69 ? 12.690 -9.616 -6.016 1.00 81.81 69 GLN A O 1
ATOM 540 N N . GLY A 1 70 ? 13.615 -7.794 -5.067 1.00 73.56 70 GLY A N 1
ATOM 541 C CA . GLY A 1 70 ? 14.083 -7.220 -6.319 1.00 73.56 70 GLY A CA 1
ATOM 542 C C . GLY A 1 70 ? 15.242 -8.033 -6.895 1.00 73.56 70 GLY A C 1
ATOM 543 O O . GLY A 1 70 ? 16.168 -8.415 -6.183 1.00 73.56 70 GLY A O 1
ATOM 544 N N . VAL A 1 71 ? 15.227 -8.268 -8.208 1.00 77.31 71 VAL A N 1
ATOM 545 C CA . VAL A 1 71 ? 16.390 -8.817 -8.915 1.00 77.31 71 VAL A CA 1
ATOM 546 C C . VAL A 1 71 ? 17.191 -7.651 -9.475 1.00 77.31 71 VAL A C 1
ATOM 548 O O . VAL A 1 71 ? 16.715 -6.930 -10.354 1.00 77.31 71 VAL A O 1
ATOM 551 N N . GLN A 1 72 ? 18.411 -7.454 -8.973 1.00 77.25 72 GLN A N 1
ATOM 552 C CA . GLN A 1 72 ? 19.342 -6.526 -9.604 1.00 77.25 72 GLN A CA 1
ATOM 553 C C . GLN A 1 72 ? 19.812 -7.116 -10.928 1.00 77.25 72 GLN A C 1
ATOM 555 O O . GLN A 1 72 ? 20.401 -8.194 -10.969 1.00 77.25 72 GLN A O 1
ATOM 560 N N . VAL A 1 73 ? 19.544 -6.392 -12.009 1.00 81.31 73 VAL A N 1
ATOM 561 C CA . VAL A 1 73 ? 20.009 -6.739 -13.349 1.00 81.31 73 VAL A CA 1
ATOM 562 C C . VAL A 1 73 ? 20.929 -5.643 -13.855 1.00 81.31 73 VAL A C 1
ATOM 564 O O . VAL A 1 73 ? 20.638 -4.452 -13.712 1.00 81.31 73 VAL A O 1
ATOM 567 N N . G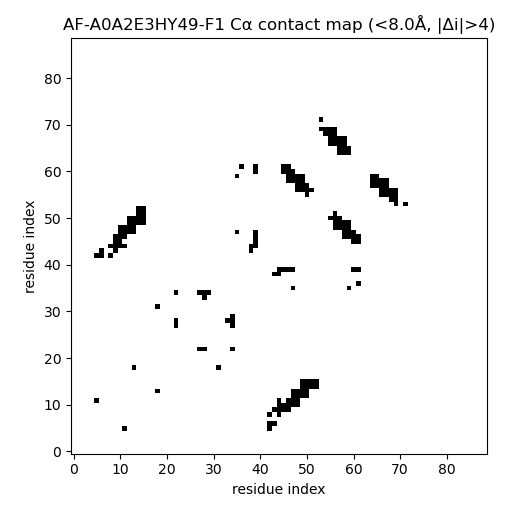LU A 1 74 ? 22.050 -6.047 -14.442 1.00 82.31 74 GLU A N 1
ATOM 568 C CA . GLU A 1 74 ? 22.901 -5.133 -15.188 1.00 82.31 74 GLU A CA 1
ATOM 569 C C . GLU A 1 74 ? 22.178 -4.784 -16.489 1.00 82.31 74 GLU A C 1
ATOM 571 O O . GLU A 1 74 ? 21.929 -5.639 -17.342 1.00 82.31 74 GLU A O 1
ATOM 576 N N . VAL A 1 75 ? 21.766 -3.525 -16.616 1.00 80.31 75 VAL A N 1
ATOM 577 C CA . VAL A 1 75 ? 21.199 -3.034 -17.868 1.00 80.31 75 VAL A CA 1
ATOM 578 C C . VAL A 1 75 ? 22.373 -2.837 -18.818 1.00 80.31 75 VAL A C 1
ATOM 580 O O . VAL A 1 75 ? 23.229 -1.993 -18.564 1.00 80.31 75 VAL A O 1
ATOM 583 N N . GLY A 1 76 ? 22.433 -3.644 -19.881 1.00 74.50 76 GLY A N 1
ATOM 584 C CA . GLY A 1 76 ? 23.482 -3.538 -20.894 1.00 74.50 76 GLY A CA 1
ATOM 585 C C . GLY 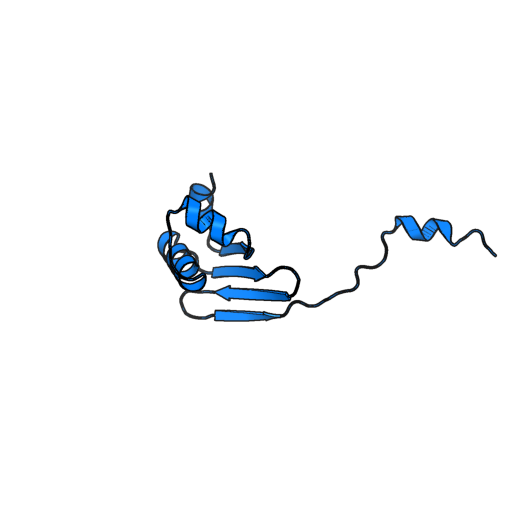A 1 76 ? 23.595 -2.111 -21.436 1.00 74.50 76 GLY A C 1
ATOM 586 O O . GLY A 1 76 ? 22.590 -1.402 -21.537 1.00 74.50 76 GLY A O 1
ATOM 587 N N . LEU A 1 77 ? 24.827 -1.697 -21.755 1.00 70.44 77 LEU A N 1
ATOM 588 C CA . LEU A 1 77 ? 25.133 -0.340 -22.208 1.00 70.44 77 LEU A CA 1
ATOM 589 C C . LEU A 1 77 ? 24.173 0.099 -23.329 1.00 70.44 77 LEU A C 1
ATOM 591 O O . LEU A 1 77 ? 23.854 -0.702 -24.218 1.00 70.44 77 LEU A O 1
ATOM 595 N N . PRO A 1 78 ? 23.702 1.359 -23.312 1.00 62.53 78 PRO A N 1
ATOM 596 C CA . PRO A 1 78 ? 22.825 1.871 -24.351 1.00 62.53 78 PRO A CA 1
ATOM 597 C C . PRO A 1 78 ? 23.484 1.693 -25.725 1.00 62.53 78 PRO A C 1
ATOM 599 O O . PRO A 1 78 ? 24.686 1.895 -25.893 1.00 62.53 78 PRO A O 1
ATOM 602 N N . ALA A 1 79 ? 22.680 1.360 -26.740 1.00 61.66 79 ALA A N 1
ATOM 603 C CA . ALA A 1 79 ? 23.137 1.057 -28.105 1.00 61.66 79 ALA A CA 1
ATOM 604 C C . ALA A 1 79 ? 23.980 2.171 -28.777 1.00 61.66 79 ALA A C 1
ATOM 606 O O . ALA A 1 79 ? 24.543 1.963 -29.850 1.00 61.66 79 ALA A O 1
ATOM 607 N N . GLN A 1 80 ? 24.085 3.344 -28.150 1.00 57.28 80 GLN A N 1
ATOM 608 C CA . GLN A 1 80 ? 24.859 4.497 -28.600 1.00 57.28 80 GLN A CA 1
ATOM 609 C C . GLN A 1 80 ? 26.379 4.345 -28.381 1.00 57.28 80 GLN A C 1
ATOM 611 O O . GLN A 1 80 ? 27.146 5.017 -29.065 1.00 57.28 80 GLN A O 1
ATOM 616 N N . GLU A 1 81 ? 26.844 3.433 -27.519 1.00 54.16 81 GLU A N 1
ATOM 617 C CA . GLU A 1 81 ? 28.286 3.238 -27.255 1.00 54.16 81 GLU A CA 1
ATOM 618 C C . GLU A 1 81 ? 28.945 2.142 -28.107 1.00 54.16 81 GLU A C 1
ATOM 620 O O . GLU A 1 81 ? 30.172 2.048 -28.171 1.00 54.16 81 GLU A O 1
ATOM 625 N N . ILE A 1 82 ? 28.155 1.360 -28.849 1.00 57.66 82 ILE A N 1
ATOM 626 C CA . ILE A 1 82 ? 28.676 0.287 -29.714 1.00 57.66 82 ILE A CA 1
ATOM 627 C C . ILE A 1 82 ? 29.418 0.867 -30.938 1.00 57.66 82 ILE A C 1
ATOM 629 O O . ILE A 1 82 ? 30.293 0.211 -31.505 1.00 57.66 82 ILE A O 1
ATOM 633 N N . HIS A 1 83 ? 29.138 2.116 -31.337 1.00 52.34 83 HIS A N 1
ATOM 634 C CA . HIS A 1 83 ? 29.718 2.701 -32.553 1.00 52.34 83 HIS A CA 1
ATOM 635 C C . HIS A 1 83 ? 31.126 3.302 -32.382 1.00 52.34 83 HIS A C 1
ATOM 637 O O . HIS A 1 83 ? 31.825 3.479 -33.378 1.00 52.34 83 HIS A O 1
ATOM 643 N N . SER A 1 84 ? 31.595 3.548 -31.153 1.00 51.34 84 SER A N 1
ATOM 644 C CA . SER A 1 84 ? 32.922 4.155 -30.923 1.00 51.34 84 SER A CA 1
ATOM 645 C C . SER A 1 84 ? 34.077 3.151 -30.835 1.00 51.34 84 SER A C 1
ATOM 647 O O . SER A 1 84 ? 35.234 3.563 -30.802 1.00 51.34 84 SER A O 1
ATOM 649 N N . GLN A 1 85 ? 33.813 1.838 -30.826 1.00 54.44 85 GLN A N 1
ATOM 650 C CA . GLN A 1 85 ? 34.871 0.823 -30.667 1.00 54.44 85 GLN A CA 1
ATOM 651 C C . GLN A 1 85 ? 35.305 0.131 -31.971 1.00 54.44 85 GLN A C 1
ATOM 653 O O . GLN A 1 85 ? 36.237 -0.668 -31.954 1.00 54.44 85 GLN A O 1
ATOM 658 N N . LYS A 1 86 ? 34.705 0.459 -33.125 1.00 52.00 86 LYS A N 1
ATOM 659 C CA . LYS A 1 86 ? 35.033 -0.186 -34.414 1.00 52.00 86 LYS A CA 1
ATOM 660 C C . LYS A 1 86 ? 36.119 0.499 -35.262 1.00 52.00 86 LYS A C 1
ATOM 662 O O . LYS A 1 86 ? 36.347 0.058 -36.380 1.00 52.00 86 LYS A O 1
ATOM 667 N N . GLN A 1 87 ? 36.803 1.534 -34.761 1.00 50.00 87 GLN A N 1
ATOM 668 C CA . GLN A 1 87 ? 37.843 2.271 -35.513 1.00 50.00 87 GLN A CA 1
ATOM 669 C C . GLN A 1 87 ? 39.275 2.108 -34.967 1.00 50.00 87 GLN A C 1
ATOM 671 O O . GLN A 1 87 ? 40.140 2.929 -35.260 1.00 50.00 87 GLN A O 1
ATOM 676 N N . ARG A 1 88 ? 39.556 1.071 -34.166 1.00 49.41 88 ARG A N 1
ATOM 677 C CA . ARG A 1 88 ? 40.895 0.867 -33.577 1.00 49.41 88 ARG A CA 1
ATOM 678 C C . ARG A 1 88 ? 41.531 -0.497 -33.871 1.00 49.41 88 ARG A C 1
ATOM 680 O O . ARG A 1 88 ? 42.260 -1.013 -33.028 1.00 49.41 88 ARG A O 1
ATOM 687 N N . LEU A 1 89 ? 41.266 -1.043 -35.058 1.00 43.78 89 LEU A N 1
ATOM 688 C CA . LEU A 1 89 ? 41.987 -2.174 -35.654 1.00 43.78 89 LEU A CA 1
ATOM 689 C C . LEU A 1 89 ? 42.415 -1.816 -37.075 1.00 43.78 89 LEU A C 1
ATOM 691 O O . LEU A 1 89 ? 41.564 -1.245 -37.795 1.00 43.78 89 LEU A O 1
#

Solvent-accessible surface area (backbone atoms only — not comparable to full-atom values): 5466 Å² total; per-residue (Å²): 110,70,70,64,55,42,66,74,33,51,63,48,77,45,40,67,76,49,49,59,54,52,27,60,78,68,72,52,74,78,53,72,70,53,44,50,53,48,50,29,66,75,36,65,31,59,35,36,39,42,32,50,81,86,52,35,33,38,40,39,40,94,88,50,76,47,80,42,81,51,81,90,71,87,77,74,79,64,83,80,63,68,74,78,70,78,80,82,124